Protein AF-A0A1H5YF85-F1 (afdb_monomer_lite)

Structure (mmCIF, N/CA/C/O backbone):
data_AF-A0A1H5YF85-F1
#
_entry.id   AF-A0A1H5YF85-F1
#
loop_
_atom_site.group_PDB
_atom_site.id
_atom_site.type_symbol
_atom_site.label_atom_id
_atom_site.label_alt_id
_atom_site.label_comp_id
_atom_site.label_asym_id
_atom_site.label_entity_id
_atom_site.label_seq_id
_atom_site.pdbx_PDB_ins_code
_atom_site.Cartn_x
_atom_site.Cartn_y
_atom_site.Cartn_z
_atom_site.occupancy
_atom_site.B_iso_or_equiv
_atom_site.auth_seq_id
_atom_site.auth_comp_id
_atom_site.auth_asym_id
_atom_site.auth_atom_id
_atom_site.pdbx_PDB_model_num
ATOM 1 N N . MET A 1 1 ? -19.389 -23.252 -37.677 1.00 41.25 1 MET A N 1
ATOM 2 C CA . MET A 1 1 ? -19.039 -23.410 -36.249 1.00 41.25 1 MET A CA 1
ATOM 3 C C . MET A 1 1 ? -17.969 -22.379 -35.941 1.00 41.25 1 MET A C 1
ATOM 5 O O . MET A 1 1 ? -16.900 -22.460 -36.526 1.00 41.25 1 MET A O 1
ATOM 9 N N . SER A 1 2 ? -18.303 -21.353 -35.155 1.00 48.00 2 SER A N 1
ATOM 10 C CA . SER A 1 2 ? -17.362 -20.288 -34.789 1.00 48.00 2 SER A CA 1
ATOM 11 C C . SER A 1 2 ? -16.309 -20.875 -33.853 1.00 48.00 2 SER A C 1
ATOM 13 O O . SER A 1 2 ? -16.658 -21.392 -32.792 1.00 48.00 2 SER A O 1
ATOM 15 N N . SER A 1 3 ? -15.041 -20.870 -34.264 1.00 48.75 3 SER A N 1
ATOM 16 C CA . SER A 1 3 ? -13.931 -21.210 -33.380 1.00 48.75 3 SER A CA 1
ATOM 17 C C . SER A 1 3 ? -13.896 -20.160 -32.274 1.00 48.75 3 SER A C 1
ATOM 19 O O . SER A 1 3 ? -13.548 -19.010 -32.538 1.00 48.75 3 SER A O 1
ATOM 21 N N . ALA A 1 4 ? -14.283 -20.532 -31.055 1.00 56.62 4 ALA A N 1
ATOM 22 C CA . ALA A 1 4 ? -14.039 -19.699 -29.889 1.00 56.62 4 ALA A CA 1
ATOM 23 C C . ALA A 1 4 ? -12.521 -19.501 -29.784 1.00 56.62 4 ALA A C 1
ATOM 25 O O . ALA A 1 4 ? -11.792 -20.416 -29.401 1.00 56.62 4 ALA A O 1
ATOM 26 N N . SER A 1 5 ? -12.033 -18.338 -30.219 1.00 62.97 5 SER A N 1
ATOM 27 C CA . SER A 1 5 ? -10.641 -17.950 -30.038 1.00 62.97 5 SER A CA 1
ATOM 28 C C . SER A 1 5 ? -10.371 -17.968 -28.540 1.00 62.97 5 SER A C 1
ATOM 30 O O . SER A 1 5 ? -11.061 -17.273 -27.790 1.00 62.97 5 SER A O 1
ATOM 32 N N . LEU A 1 6 ? -9.415 -18.788 -28.100 1.00 60.69 6 LEU A N 1
ATOM 33 C CA . LEU A 1 6 ? -8.991 -18.799 -26.704 1.00 60.69 6 LEU A CA 1
ATOM 34 C C . LEU A 1 6 ? -8.679 -17.357 -26.277 1.00 60.69 6 LEU A C 1
ATOM 36 O O . LEU A 1 6 ? -8.038 -16.638 -27.052 1.00 60.69 6 LEU A O 1
ATOM 40 N N . PRO A 1 7 ? -9.150 -16.915 -25.097 1.00 66.31 7 PRO A N 1
ATOM 41 C CA . PRO A 1 7 ? -8.904 -15.559 -24.644 1.00 66.31 7 PRO A CA 1
ATOM 42 C C . PRO A 1 7 ? -7.397 -15.308 -24.616 1.00 66.31 7 PRO A C 1
ATOM 44 O O . PRO A 1 7 ? -6.626 -16.112 -24.085 1.00 66.31 7 PRO A O 1
ATOM 47 N N . ASP A 1 8 ? -6.990 -14.202 -25.235 1.00 85.69 8 ASP A N 1
ATOM 48 C CA . ASP A 1 8 ? -5.599 -13.773 -25.281 1.00 85.69 8 ASP A CA 1
ATOM 49 C C . ASP A 1 8 ? -5.032 -13.735 -23.852 1.00 85.69 8 ASP A C 1
ATOM 51 O O . ASP A 1 8 ? -5.658 -13.207 -22.927 1.00 85.69 8 ASP A O 1
ATOM 55 N N . ARG A 1 9 ? -3.845 -14.322 -23.662 1.00 85.06 9 ARG A N 1
ATOM 56 C CA . ARG A 1 9 ? -3.189 -14.471 -22.352 1.00 85.06 9 ARG A CA 1
ATOM 57 C C . ARG A 1 9 ? -3.072 -13.136 -21.616 1.00 85.06 9 ARG A C 1
ATOM 59 O O . ARG A 1 9 ? -3.158 -13.119 -20.391 1.00 85.06 9 ARG A O 1
ATOM 66 N N . ARG A 1 10 ? -2.941 -12.028 -22.356 1.00 87.31 10 ARG A N 1
ATOM 67 C CA . ARG A 1 10 ? -2.937 -10.662 -21.809 1.00 87.31 10 ARG A CA 1
ATOM 68 C C . ARG A 1 10 ? -4.236 -10.320 -21.085 1.00 87.31 10 ARG A C 1
ATOM 70 O O . ARG A 1 10 ? -4.206 -9.831 -19.962 1.00 87.31 10 ARG A O 1
ATOM 77 N N . HIS A 1 11 ? -5.374 -10.641 -21.695 1.00 90.00 11 HIS A N 1
ATOM 78 C CA . HIS A 1 11 ? -6.694 -10.383 -21.126 1.00 90.00 11 HIS A CA 1
ATOM 79 C C . HIS A 1 11 ? -6.948 -11.258 -19.898 1.00 90.00 11 HIS A C 1
ATOM 81 O O . HIS A 1 11 ? -7.470 -10.776 -18.897 1.00 90.00 11 HIS A O 1
ATOM 87 N N . VAL A 1 12 ? -6.527 -12.526 -19.943 1.00 91.69 12 VAL A N 1
ATOM 88 C CA . VAL A 1 12 ? -6.620 -13.429 -18.785 1.00 91.69 12 VAL A CA 1
ATOM 89 C C . VAL A 1 12 ? -5.786 -12.896 -17.617 1.00 91.69 12 VAL A C 1
ATOM 91 O O . VAL A 1 12 ? -6.299 -12.789 -16.505 1.00 91.69 12 VAL A O 1
ATOM 94 N N . GLY A 1 13 ? -4.529 -12.510 -17.864 1.00 91.50 13 GLY A N 1
ATOM 95 C CA . GLY A 1 13 ? -3.652 -11.938 -16.838 1.00 91.50 13 GLY A CA 1
ATOM 96 C C . GLY A 1 13 ? -4.195 -10.632 -16.255 1.00 91.50 13 GLY A C 1
ATOM 97 O O . GLY A 1 13 ? -4.241 -10.481 -15.035 1.00 91.50 13 GLY A O 1
ATOM 98 N N . PHE A 1 14 ? -4.685 -9.731 -17.111 1.00 93.31 14 PHE A N 1
ATOM 99 C CA . PHE A 1 14 ? -5.329 -8.486 -16.697 1.00 93.31 14 PHE A CA 1
ATOM 100 C C . PHE A 1 14 ? -6.535 -8.735 -15.785 1.00 93.31 14 PHE A C 1
ATOM 102 O O . PHE A 1 14 ? -6.606 -8.173 -14.694 1.00 93.31 14 PHE A O 1
ATOM 109 N N . LEU A 1 15 ? -7.462 -9.606 -16.197 1.00 96.19 15 LEU A N 1
ATOM 110 C CA . LEU A 1 15 ? -8.683 -9.884 -15.438 1.00 96.19 15 LEU A CA 1
ATOM 111 C C . LEU A 1 15 ? -8.390 -10.562 -14.097 1.00 96.19 15 LEU A C 1
ATOM 113 O O . LEU A 1 15 ? -9.003 -10.206 -13.092 1.00 96.19 15 LEU A O 1
ATOM 117 N N . LEU A 1 16 ? -7.446 -11.507 -14.058 1.00 95.06 16 LEU A N 1
ATOM 118 C CA . LEU A 1 16 ? -7.036 -12.157 -12.812 1.00 95.06 16 LEU A CA 1
ATOM 119 C C . LEU A 1 16 ? -6.362 -11.172 -11.852 1.00 95.06 16 LEU A C 1
ATOM 121 O O . LEU A 1 16 ? -6.690 -11.159 -10.666 1.00 95.06 16 LEU A O 1
ATOM 125 N N . GLY A 1 17 ? -5.457 -10.330 -12.358 1.00 94.94 17 GLY A N 1
ATOM 126 C CA . GLY A 1 17 ? -4.807 -9.298 -11.554 1.00 94.94 17 GLY A CA 1
ATOM 127 C C . GLY A 1 17 ? -5.814 -8.284 -11.007 1.00 94.94 17 GLY A C 1
ATOM 128 O O . GLY A 1 17 ? -5.836 -8.028 -9.806 1.00 94.94 17 GLY A O 1
ATOM 129 N N . LEU A 1 18 ? -6.733 -7.803 -11.851 1.00 95.88 18 LEU A N 1
ATOM 130 C CA . LEU A 1 18 ? -7.807 -6.893 -11.450 1.00 95.88 18 LEU A CA 1
ATOM 131 C C . LEU A 1 18 ? -8.730 -7.519 -10.395 1.00 95.88 18 LEU A C 1
ATOM 133 O O . LEU A 1 18 ? -9.098 -6.854 -9.425 1.00 95.88 18 LEU A O 1
ATOM 137 N N . ALA A 1 19 ? -9.084 -8.797 -10.552 1.00 97.12 19 ALA A N 1
ATOM 138 C CA . ALA A 1 19 ? -9.884 -9.522 -9.572 1.00 97.12 19 ALA A CA 1
ATOM 139 C C . ALA A 1 19 ? -9.156 -9.621 -8.222 1.00 97.12 19 ALA A C 1
ATOM 141 O O . ALA A 1 19 ? -9.754 -9.331 -7.185 1.00 97.12 19 ALA A O 1
ATOM 142 N N . ALA A 1 20 ? -7.861 -9.951 -8.222 1.00 96.44 20 ALA A N 1
ATOM 143 C CA . ALA A 1 20 ? -7.045 -9.969 -7.009 1.00 96.44 20 ALA A CA 1
ATOM 144 C C . ALA A 1 20 ? -6.954 -8.578 -6.356 1.00 96.44 20 ALA A C 1
ATOM 146 O O . ALA A 1 20 ? -7.107 -8.465 -5.138 1.00 96.44 20 ALA A O 1
ATOM 147 N N . THR A 1 21 ? -6.797 -7.513 -7.151 1.00 95.56 21 THR A N 1
ATOM 148 C CA . THR A 1 21 ? -6.841 -6.125 -6.668 1.00 95.56 21 THR A CA 1
ATOM 149 C C . THR A 1 21 ? -8.162 -5.794 -5.996 1.00 95.56 21 THR A C 1
ATOM 151 O O . THR A 1 21 ? -8.177 -5.323 -4.859 1.00 95.56 21 THR A O 1
ATOM 154 N N . SER A 1 22 ? -9.275 -6.083 -6.664 1.00 97.19 22 SER A N 1
ATOM 155 C CA . SER A 1 22 ? -10.615 -5.807 -6.150 1.00 97.19 22 SER A CA 1
ATOM 156 C C . SER A 1 22 ? -10.904 -6.569 -4.848 1.00 97.19 22 SER A C 1
ATOM 158 O O . SER A 1 22 ? -11.364 -5.982 -3.862 1.00 97.19 22 SER A O 1
ATOM 160 N N . LEU A 1 23 ? -10.568 -7.863 -4.801 1.00 97.25 23 LEU A N 1
ATOM 161 C CA . LEU A 1 23 ? -10.738 -8.703 -3.613 1.00 97.25 23 LEU A CA 1
ATOM 162 C C . LEU A 1 23 ? -9.844 -8.251 -2.454 1.00 97.25 23 LEU A C 1
ATOM 164 O O . LEU A 1 23 ? -10.303 -8.199 -1.313 1.00 97.25 23 LEU A O 1
ATOM 168 N N . GLY A 1 24 ? -8.590 -7.892 -2.733 1.00 96.38 24 GLY A N 1
ATOM 169 C CA . GLY A 1 24 ? -7.662 -7.367 -1.734 1.00 96.38 24 GLY A CA 1
ATOM 170 C C . GLY A 1 24 ? -8.145 -6.046 -1.130 1.00 96.38 24 GLY A C 1
ATOM 171 O O . GLY A 1 24 ? -8.204 -5.918 0.090 1.00 96.38 24 GLY A O 1
ATOM 172 N N . LEU A 1 25 ? -8.573 -5.086 -1.956 1.00 94.06 25 LEU A N 1
ATOM 173 C CA . LEU A 1 25 ? -9.087 -3.800 -1.471 1.00 94.06 25 LEU A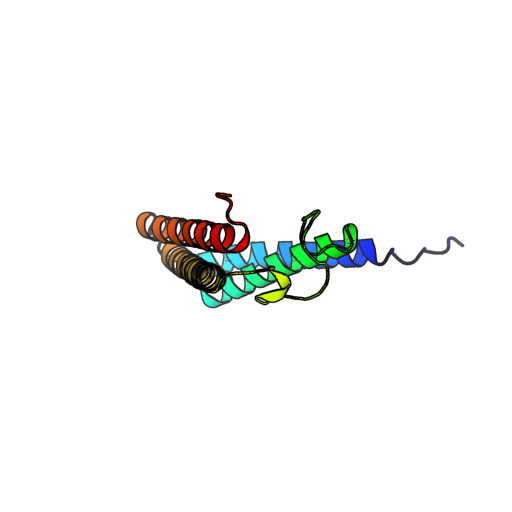 CA 1
ATOM 174 C C . LEU A 1 25 ? -10.349 -3.976 -0.617 1.00 94.06 25 LEU A C 1
ATOM 176 O O . LEU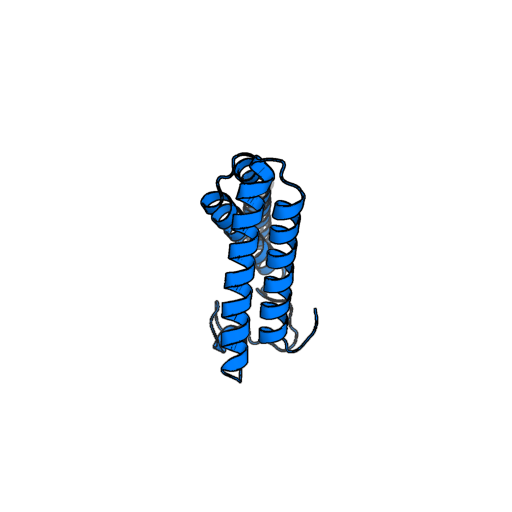 A 1 25 ? -10.402 -3.496 0.515 1.00 94.06 25 LEU A O 1
ATOM 180 N N . SER A 1 26 ? -11.346 -4.704 -1.128 1.00 96.19 26 SER A N 1
ATOM 181 C CA . SER A 1 26 ? -12.605 -4.940 -0.405 1.00 96.19 26 SER A CA 1
ATOM 182 C C . SER A 1 26 ? -12.390 -5.689 0.916 1.00 96.19 26 SER A C 1
ATOM 184 O O . SER A 1 26 ? -12.896 -5.256 1.953 1.00 96.19 26 SER A O 1
ATOM 186 N N . SER A 1 27 ? -11.572 -6.747 0.918 1.00 96.50 27 SER A N 1
ATOM 187 C CA . SER A 1 27 ? -11.217 -7.483 2.142 1.00 96.50 27 SER A CA 1
ATOM 188 C C . SER A 1 27 ? -10.464 -6.603 3.137 1.00 96.50 27 SER A C 1
ATOM 190 O O . SER A 1 27 ? -10.706 -6.682 4.340 1.00 96.50 27 SER A O 1
ATOM 192 N N . GLY A 1 28 ? -9.576 -5.736 2.642 1.00 95.25 28 GLY A N 1
ATOM 193 C CA . GLY A 1 28 ? -8.821 -4.792 3.457 1.00 95.25 28 GLY A CA 1
ATOM 194 C C . GLY A 1 28 ? -9.727 -3.843 4.237 1.00 95.25 28 GLY A C 1
ATOM 195 O O . GLY A 1 28 ? -9.546 -3.700 5.445 1.00 95.25 28 GLY A O 1
ATOM 196 N N . PHE A 1 29 ? -10.745 -3.263 3.592 1.00 93.50 29 PHE A N 1
ATOM 197 C CA . PHE A 1 29 ? -11.716 -2.397 4.271 1.00 93.50 29 PHE A CA 1
ATOM 198 C C . PHE A 1 29 ? -12.518 -3.142 5.340 1.00 93.50 29 PHE A C 1
ATOM 200 O O . PHE A 1 29 ? -12.656 -2.650 6.461 1.00 93.50 29 PHE A O 1
ATOM 207 N N . ILE A 1 30 ? -12.995 -4.349 5.024 1.00 96.31 30 ILE A N 1
ATOM 208 C CA . ILE A 1 30 ? -13.744 -5.182 5.973 1.00 96.31 30 ILE A CA 1
ATOM 209 C C . ILE A 1 30 ? -12.871 -5.492 7.193 1.00 96.31 30 ILE A C 1
ATOM 211 O O . ILE A 1 30 ? -13.258 -5.220 8.327 1.00 96.31 30 ILE A O 1
ATOM 215 N N . TRP A 1 31 ? -11.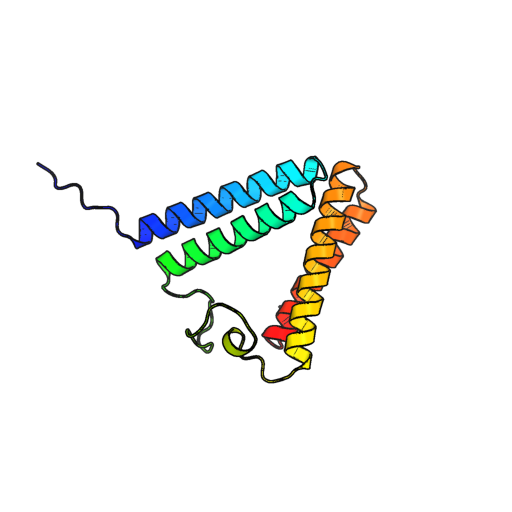655 -5.992 6.990 1.00 97.19 31 TRP A N 1
ATOM 216 C CA . TRP A 1 31 ? -10.773 -6.361 8.096 1.00 97.19 31 TRP A CA 1
ATOM 217 C C . TRP A 1 31 ? -10.241 -5.164 8.882 1.00 97.19 31 TRP A C 1
ATOM 219 O O . TRP A 1 31 ? -10.007 -5.297 10.083 1.00 97.19 31 TRP A O 1
ATOM 229 N N . ALA A 1 32 ? -10.097 -3.996 8.254 1.00 93.88 32 ALA A N 1
ATOM 230 C CA . ALA A 1 32 ? -9.796 -2.757 8.963 1.00 93.88 32 ALA A CA 1
ATOM 231 C C . ALA A 1 32 ? -10.951 -2.363 9.892 1.00 93.88 32 ALA A C 1
ATOM 233 O O . ALA A 1 32 ? -10.711 -2.024 11.048 1.00 93.88 32 ALA A O 1
ATOM 234 N N . SER A 1 33 ? -12.202 -2.502 9.435 1.00 92.81 33 SER A N 1
ATOM 235 C CA . SER A 1 33 ? -13.380 -2.259 10.277 1.00 92.81 33 SER A CA 1
ATOM 236 C C . SER A 1 33 ? -13.478 -3.220 11.469 1.00 92.8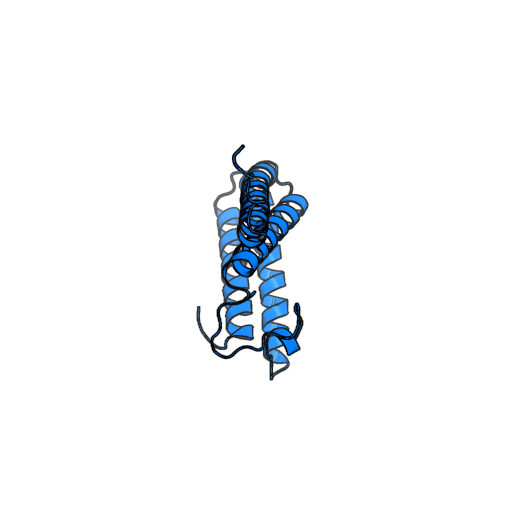1 33 SER A C 1
ATOM 238 O O . SER A 1 33 ? -14.043 -2.850 12.490 1.00 92.81 33 SER A O 1
ATOM 240 N N . GLU A 1 34 ? -12.869 -4.409 11.379 1.00 95.19 34 GLU A N 1
ATOM 241 C CA . GLU A 1 34 ? -12.763 -5.411 12.454 1.00 95.19 34 GLU A CA 1
ATOM 242 C C . GLU A 1 34 ? -11.479 -5.277 13.304 1.00 95.19 34 GLU A C 1
ATOM 244 O O . GLU A 1 34 ? -11.249 -6.081 14.208 1.00 95.19 34 GLU A O 1
ATOM 249 N N . GLY A 1 35 ? -10.588 -4.330 12.992 1.00 91.94 35 GLY A N 1
ATOM 250 C CA . GLY A 1 35 ? -9.308 -4.154 13.690 1.00 91.94 35 GLY A CA 1
ATOM 251 C C . GLY A 1 35 ? -8.278 -5.261 13.422 1.00 91.94 35 GLY A C 1
ATOM 252 O O . GLY A 1 35 ? -7.281 -5.379 14.139 1.00 91.94 35 GLY A O 1
ATOM 253 N N . ARG A 1 36 ? -8.476 -6.092 12.390 1.00 95.75 36 ARG A N 1
ATOM 254 C CA . ARG A 1 36 ? -7.616 -7.241 12.054 1.00 95.75 36 ARG A CA 1
ATOM 255 C C . ARG A 1 36 ? -6.394 -6.824 11.229 1.00 95.75 36 ARG A C 1
ATOM 257 O O . ARG A 1 36 ? -6.244 -7.223 10.075 1.00 95.75 36 ARG A O 1
ATOM 264 N N . ALA A 1 37 ? -5.491 -6.060 11.840 1.00 93.56 37 ALA A N 1
ATOM 265 C CA . ALA A 1 37 ? -4.351 -5.415 11.177 1.00 93.56 37 ALA A CA 1
ATOM 266 C C . ALA A 1 37 ? -3.489 -6.338 10.295 1.00 93.56 37 ALA A C 1
ATOM 268 O O . ALA A 1 37 ? -3.190 -5.989 9.158 1.00 93.56 37 ALA A O 1
ATOM 269 N N . VAL A 1 38 ? -3.132 -7.538 10.770 1.00 94.75 38 VAL A N 1
ATOM 270 C CA . VAL A 1 38 ? -2.327 -8.492 9.977 1.00 94.75 38 VAL A CA 1
ATOM 271 C C . VAL A 1 38 ? -3.030 -8.858 8.670 1.00 94.75 38 VAL A C 1
ATOM 273 O O . VAL A 1 38 ? -2.400 -8.928 7.618 1.00 94.75 38 VAL A O 1
ATOM 276 N N . ARG A 1 39 ? -4.354 -9.046 8.713 1.00 96.75 39 ARG A N 1
ATOM 277 C CA . ARG A 1 39 ? -5.126 -9.370 7.513 1.00 96.75 39 ARG A CA 1
ATOM 278 C C . ARG A 1 39 ? -5.217 -8.177 6.569 1.00 96.75 39 ARG A C 1
ATOM 280 O O . ARG A 1 39 ? -5.158 -8.378 5.365 1.00 96.75 39 ARG A O 1
ATOM 287 N N . VAL A 1 40 ? -5.295 -6.955 7.098 1.00 95.62 40 VAL A N 1
ATOM 288 C CA . VAL A 1 40 ? -5.250 -5.726 6.288 1.00 95.62 40 VAL A CA 1
ATOM 289 C C . VAL A 1 40 ? -3.942 -5.641 5.502 1.00 95.62 40 VAL A C 1
ATOM 291 O O . VAL A 1 40 ? -3.985 -5.379 4.305 1.00 95.62 40 VAL A O 1
ATOM 294 N N . VAL A 1 41 ? -2.802 -5.951 6.130 1.00 93.94 41 VAL A N 1
ATOM 295 C CA . VAL A 1 41 ? -1.501 -5.992 5.437 1.00 93.94 41 VAL A CA 1
ATOM 296 C C . VAL A 1 41 ? -1.511 -7.029 4.313 1.00 93.94 41 VAL A C 1
ATOM 298 O O . VAL A 1 41 ? -1.159 -6.703 3.184 1.00 93.94 41 VAL A O 1
ATOM 301 N N . VAL A 1 42 ? -1.991 -8.249 4.578 1.00 96.50 42 VAL A N 1
ATOM 302 C CA . VAL A 1 42 ? -2.111 -9.299 3.548 1.00 96.50 42 VAL A CA 1
ATOM 303 C C . VAL A 1 42 ? -3.032 -8.865 2.402 1.00 96.50 42 VAL A C 1
ATOM 305 O O . VAL A 1 42 ? -2.715 -9.092 1.233 1.00 96.50 42 VAL A O 1
ATOM 308 N N . ALA A 1 43 ? -4.156 -8.222 2.717 1.00 96.44 43 ALA A N 1
ATOM 309 C CA . ALA A 1 43 ? -5.110 -7.728 1.731 1.00 96.44 43 ALA A CA 1
ATOM 310 C C . ALA A 1 43 ? -4.497 -6.630 0.851 1.00 96.44 43 ALA A C 1
ATOM 312 O O . ALA A 1 43 ? -4.627 -6.676 -0.370 1.00 96.44 43 ALA A O 1
ATOM 313 N N . ALA A 1 44 ? -3.769 -5.691 1.460 1.00 93.94 44 ALA A N 1
ATOM 314 C CA . ALA A 1 44 ? -3.065 -4.628 0.756 1.00 93.94 44 ALA A CA 1
ATOM 315 C C . ALA A 1 44 ? -1.944 -5.178 -0.138 1.00 93.94 44 ALA A C 1
ATOM 317 O O . ALA A 1 44 ? -1.842 -4.781 -1.296 1.00 93.94 44 ALA A O 1
ATOM 318 N N . SER A 1 45 ? -1.152 -6.141 0.349 1.00 93.44 45 SER A N 1
ATOM 319 C CA . SER A 1 45 ? -0.147 -6.828 -0.471 1.00 93.44 45 SER A CA 1
ATOM 320 C C . SER A 1 45 ? -0.791 -7.565 -1.644 1.00 93.44 45 SER A C 1
ATOM 322 O O . SER A 1 45 ? -0.331 -7.432 -2.774 1.00 93.44 45 SER A O 1
ATOM 324 N N . THR A 1 46 ? -1.889 -8.287 -1.404 1.00 96.38 46 THR A N 1
ATOM 325 C CA . THR A 1 46 ? -2.653 -8.964 -2.466 1.00 96.38 46 THR A CA 1
ATOM 326 C C . THR A 1 46 ? -3.136 -7.961 -3.505 1.00 96.38 46 THR A C 1
ATOM 328 O O . THR A 1 46 ? -3.001 -8.201 -4.703 1.00 96.38 46 THR A O 1
ATOM 331 N N . ALA A 1 47 ? -3.644 -6.811 -3.055 1.00 94.75 47 ALA A N 1
ATOM 332 C CA . ALA A 1 47 ? -4.138 -5.791 -3.957 1.00 94.75 47 ALA A CA 1
ATOM 333 C C . ALA A 1 47 ? -3.030 -5.187 -4.828 1.00 94.75 47 ALA A C 1
ATOM 335 O O . ALA A 1 47 ? -3.211 -5.028 -6.038 1.00 94.75 47 ALA A O 1
ATOM 336 N N . TRP A 1 48 ? -1.880 -4.910 -4.210 1.00 92.19 48 TRP A N 1
ATOM 337 C CA . TRP A 1 48 ? -0.690 -4.382 -4.865 1.00 92.19 48 TRP A CA 1
ATOM 338 C C . TRP A 1 48 ? -0.133 -5.348 -5.914 1.00 92.19 48 TRP A C 1
ATOM 340 O O . TRP A 1 48 ? 0.049 -4.972 -7.069 1.00 92.19 48 TRP A O 1
ATOM 350 N N . PHE A 1 49 ? 0.080 -6.616 -5.554 1.00 92.31 49 PHE A N 1
ATOM 351 C CA . PHE A 1 49 ? 0.581 -7.614 -6.502 1.00 92.31 49 PHE A CA 1
ATOM 352 C C . PHE A 1 49 ? -0.437 -7.952 -7.593 1.00 92.31 49 PHE A C 1
ATOM 354 O O . PHE A 1 49 ? -0.038 -8.179 -8.733 1.00 92.31 49 PHE A O 1
ATOM 361 N N . GLY A 1 50 ? -1.738 -7.923 -7.284 1.00 93.44 50 GLY A N 1
ATOM 362 C CA . GLY A 1 50 ? -2.795 -8.013 -8.291 1.00 93.44 50 GLY A CA 1
ATOM 363 C C . GLY A 1 50 ? -2.690 -6.894 -9.329 1.00 93.44 50 GLY A C 1
ATOM 364 O O . GLY A 1 50 ? -2.744 -7.164 -10.529 1.00 93.44 50 GLY A O 1
ATOM 365 N N . TYR A 1 51 ? -2.431 -5.662 -8.878 1.00 92.56 51 TYR A N 1
ATOM 366 C CA . TYR A 1 51 ? -2.266 -4.508 -9.759 1.00 92.56 51 TYR A CA 1
ATOM 367 C C . TYR A 1 51 ? -1.021 -4.667 -10.634 1.00 92.56 51 TYR A C 1
ATOM 369 O O . TYR A 1 51 ? -1.118 -4.540 -11.851 1.00 92.56 51 TYR A O 1
ATOM 377 N N . LEU A 1 52 ? 0.125 -5.021 -10.041 1.00 89.50 52 LEU A N 1
ATOM 378 C CA . LEU A 1 52 ? 1.367 -5.244 -10.787 1.00 89.50 52 LEU A CA 1
ATOM 379 C C . LEU A 1 52 ? 1.219 -6.357 -11.831 1.00 89.50 52 LEU A C 1
ATOM 381 O O . LEU A 1 52 ? 1.709 -6.220 -12.950 1.00 89.50 52 LEU A O 1
ATOM 385 N N . ALA A 1 53 ? 0.517 -7.442 -11.494 1.00 89.50 53 ALA A N 1
ATOM 386 C CA . ALA A 1 53 ? 0.239 -8.528 -12.427 1.00 89.50 53 ALA A CA 1
ATOM 387 C C . ALA A 1 53 ? -0.671 -8.073 -13.578 1.00 89.50 53 ALA A C 1
ATOM 389 O O . ALA A 1 53 ? -0.388 -8.378 -14.737 1.00 89.50 53 ALA A O 1
ATOM 390 N N . ALA A 1 54 ? -1.733 -7.316 -13.276 1.00 91.06 54 ALA A N 1
ATOM 391 C CA . ALA A 1 54 ? -2.624 -6.767 -14.294 1.00 91.06 54 ALA A CA 1
ATOM 392 C C . ALA A 1 54 ? -1.889 -5.791 -15.221 1.00 91.06 54 ALA A C 1
ATOM 394 O O . ALA A 1 54 ? -2.041 -5.866 -16.439 1.00 91.06 54 ALA A O 1
ATOM 395 N N . HIS A 1 55 ? -1.059 -4.919 -14.647 1.00 88.94 55 HIS A N 1
ATOM 396 C CA . HIS A 1 55 ? -0.230 -3.972 -15.379 1.00 88.94 55 HIS A CA 1
ATOM 397 C C . HIS A 1 55 ? 0.742 -4.699 -16.312 1.00 88.94 55 HIS A C 1
ATOM 399 O O . HIS A 1 55 ? 0.715 -4.483 -17.523 1.00 88.94 55 HIS A O 1
ATOM 405 N N . TYR A 1 56 ? 1.527 -5.637 -15.774 1.00 86.31 56 TYR A N 1
ATOM 406 C CA . TYR A 1 56 ? 2.492 -6.420 -16.543 1.00 86.31 56 TYR A CA 1
ATOM 407 C C . TYR A 1 56 ? 1.837 -7.214 -17.678 1.00 86.31 56 TYR A C 1
ATOM 409 O O . TYR A 1 56 ? 2.386 -7.283 -18.775 1.00 86.31 56 TYR A O 1
ATOM 417 N N . ALA A 1 57 ? 0.646 -7.779 -17.457 1.00 88.50 57 ALA A N 1
ATOM 418 C CA . ALA A 1 57 ? -0.076 -8.519 -18.490 1.00 88.50 57 ALA A CA 1
ATOM 419 C C . ALA A 1 57 ? -0.427 -7.654 -19.714 1.00 88.50 57 ALA A C 1
ATOM 421 O O . ALA A 1 57 ? -0.499 -8.172 -20.830 1.00 88.50 57 ALA A O 1
ATOM 422 N N . VAL A 1 58 ? -0.632 -6.349 -19.515 1.00 87.06 58 VAL A N 1
ATOM 423 C CA . VAL A 1 58 ? -0.988 -5.401 -20.578 1.00 87.06 58 VAL A CA 1
ATOM 424 C C . VAL A 1 58 ? 0.252 -4.754 -21.192 1.00 87.06 58 VAL A C 1
ATOM 426 O O . VAL A 1 58 ? 0.364 -4.691 -22.416 1.00 87.06 58 VAL A O 1
ATOM 429 N N . THR A 1 59 ? 1.188 -4.286 -20.366 1.00 84.56 59 THR A N 1
ATOM 430 C CA . THR A 1 59 ? 2.323 -3.455 -20.803 1.00 84.56 59 THR A CA 1
ATOM 431 C C . THR A 1 59 ? 3.603 -4.251 -21.047 1.00 84.56 59 THR A C 1
ATOM 433 O O . THR A 1 59 ? 4.519 -3.758 -21.703 1.00 84.56 59 THR A O 1
ATOM 436 N N . GLY A 1 60 ? 3.695 -5.475 -20.518 1.00 81.81 60 GLY A N 1
ATOM 437 C CA . GLY A 1 60 ? 4.939 -6.243 -20.454 1.00 81.81 60 GLY A CA 1
ATOM 438 C C . GLY A 1 60 ? 5.974 -5.661 -19.483 1.00 81.81 60 GLY A C 1
ATOM 439 O O . GLY A 1 60 ? 7.125 -6.091 -19.508 1.00 81.81 60 GLY A O 1
ATOM 440 N N . ARG A 1 61 ? 5.596 -4.678 -18.648 1.00 75.38 61 ARG A N 1
ATOM 441 C CA . ARG A 1 61 ? 6.479 -3.964 -17.711 1.00 75.38 61 ARG A CA 1
ATOM 442 C C . ARG A 1 61 ? 5.907 -3.994 -16.294 1.00 75.38 61 ARG A C 1
ATOM 444 O O . ARG A 1 61 ? 4.706 -3.822 -16.097 1.00 75.38 61 ARG A O 1
ATOM 451 N N . LEU A 1 62 ? 6.759 -4.238 -15.295 1.00 70.69 62 LEU A N 1
ATOM 452 C CA . LEU A 1 62 ? 6.352 -4.230 -13.879 1.00 70.69 62 LEU A CA 1
ATOM 453 C C . LEU A 1 62 ? 6.330 -2.815 -13.291 1.00 70.69 62 LEU A C 1
ATOM 455 O O . LEU A 1 62 ? 5.531 -2.539 -12.403 1.00 70.69 62 LEU A O 1
ATOM 459 N N . LEU A 1 63 ? 7.199 -1.936 -13.788 1.00 65.00 63 LEU A N 1
ATOM 460 C CA . LEU A 1 63 ? 7.326 -0.546 -13.369 1.00 65.00 63 LEU A CA 1
ATOM 461 C C . LEU A 1 63 ? 7.326 0.346 -14.612 1.00 65.00 63 LEU A C 1
ATOM 463 O O . LEU A 1 63 ? 7.954 0.008 -15.618 1.00 65.00 63 LEU A O 1
ATOM 467 N N . ASP A 1 64 ? 6.653 1.490 -14.526 1.00 59.38 64 ASP A N 1
ATOM 468 C CA . ASP A 1 64 ? 6.733 2.533 -15.544 1.00 59.38 64 ASP A CA 1
ATOM 469 C C . ASP A 1 64 ? 8.021 3.328 -15.326 1.00 59.38 64 ASP A C 1
ATOM 471 O O . ASP A 1 64 ? 8.126 4.198 -14.464 1.00 59.38 64 ASP A O 1
ATOM 475 N N . SER A 1 65 ? 9.067 2.982 -16.063 1.00 54.47 65 SER A N 1
ATOM 476 C CA . SER A 1 65 ? 10.271 3.801 -16.164 1.00 54.47 65 SER A CA 1
ATOM 477 C C . SER A 1 65 ? 10.872 3.607 -17.546 1.00 54.47 65 SER A C 1
ATOM 479 O O . SER A 1 65 ? 11.034 2.478 -18.003 1.00 54.47 65 SER A O 1
ATOM 481 N N . GLU A 1 66 ? 11.200 4.708 -18.219 1.00 51.44 66 GLU A N 1
ATOM 482 C CA . GLU A 1 66 ? 11.907 4.665 -19.504 1.00 51.44 66 GLU A CA 1
ATOM 483 C C . GLU A 1 66 ? 13.382 4.253 -19.342 1.00 51.44 66 GLU A C 1
ATOM 485 O O . GLU A 1 66 ? 14.004 3.828 -20.311 1.00 51.44 66 GLU A O 1
ATOM 490 N N . SER A 1 67 ? 13.925 4.336 -18.120 1.00 48.50 67 SER A N 1
ATOM 491 C CA . SER A 1 67 ? 15.351 4.156 -17.816 1.00 48.50 67 SER A CA 1
ATOM 492 C C . SER A 1 67 ? 15.698 3.017 -16.846 1.00 48.50 67 SER A C 1
ATOM 494 O O . SER A 1 67 ? 16.880 2.711 -16.705 1.00 48.50 67 SER A O 1
ATOM 496 N N . ARG A 1 68 ? 14.730 2.381 -16.166 1.00 54.41 68 ARG A N 1
ATOM 497 C CA . ARG A 1 68 ? 15.027 1.307 -15.193 1.00 54.41 68 ARG A CA 1
ATOM 498 C C . ARG A 1 68 ? 15.053 -0.065 -15.860 1.00 54.41 68 ARG A C 1
ATOM 500 O O . ARG A 1 68 ? 14.212 -0.361 -16.708 1.00 54.41 68 ARG A O 1
ATOM 507 N N . SER A 1 69 ? 16.024 -0.890 -15.464 1.00 47.88 69 SER A N 1
ATOM 508 C CA . SER A 1 69 ? 16.230 -2.224 -16.029 1.00 47.88 69 SER A CA 1
ATOM 509 C C . SER A 1 69 ? 15.002 -3.120 -15.818 1.00 47.88 69 SER A C 1
ATOM 511 O O . SER A 1 69 ? 14.298 -3.047 -14.812 1.00 47.88 69 SER A O 1
ATOM 513 N N . THR A 1 70 ? 14.736 -3.983 -16.796 1.00 52.78 70 THR A N 1
ATOM 514 C CA . THR A 1 70 ? 13.686 -5.012 -16.734 1.00 52.78 70 THR A CA 1
ATOM 515 C C . THR A 1 70 ? 14.135 -6.278 -16.000 1.00 52.78 70 THR A C 1
ATOM 517 O O . THR A 1 70 ? 13.367 -7.237 -15.913 1.00 52.78 70 THR A O 1
ATOM 520 N N . ASP A 1 71 ? 15.367 -6.297 -15.486 1.00 42.31 71 ASP A N 1
ATOM 521 C CA . ASP A 1 71 ? 16.011 -7.484 -14.937 1.00 42.31 71 ASP A CA 1
ATOM 522 C C . ASP A 1 71 ? 15.926 -7.478 -13.406 1.00 42.31 71 ASP A C 1
ATOM 524 O O . ASP A 1 71 ? 16.670 -6.783 -12.719 1.00 42.31 71 ASP A O 1
ATOM 528 N N . GLY A 1 72 ? 15.009 -8.288 -12.866 1.00 47.84 72 GLY A N 1
ATOM 529 C CA . GLY A 1 72 ? 14.936 -8.609 -11.437 1.00 47.84 72 GLY A CA 1
ATOM 530 C C . GLY A 1 72 ? 13.608 -8.257 -10.763 1.00 47.84 72 GLY A C 1
ATOM 531 O O . GLY A 1 72 ? 13.002 -7.216 -11.007 1.00 47.84 72 GLY A O 1
ATOM 532 N N . PHE A 1 73 ? 13.147 -9.143 -9.874 1.00 48.84 73 PHE A N 1
ATOM 533 C CA . PHE A 1 73 ? 11.950 -8.940 -9.055 1.00 48.84 73 PHE A CA 1
ATOM 534 C C . PHE A 1 73 ? 12.372 -8.548 -7.632 1.00 48.84 73 PHE A C 1
ATOM 536 O O . PHE A 1 73 ? 12.536 -9.397 -6.758 1.00 48.84 73 PHE A O 1
ATOM 543 N N . GLY A 1 74 ? 12.559 -7.246 -7.406 1.00 54.09 74 GLY A N 1
ATOM 544 C CA . GLY A 1 74 ? 12.881 -6.686 -6.091 1.00 54.09 74 GLY A CA 1
ATOM 545 C C . GLY A 1 74 ? 14.357 -6.779 -5.679 1.00 54.09 74 GLY A C 1
ATOM 546 O O . GLY A 1 74 ? 15.161 -7.485 -6.278 1.00 54.09 74 GLY A O 1
ATOM 547 N N . GLY A 1 75 ? 14.712 -6.017 -4.640 1.00 57.47 75 GLY A N 1
ATOM 548 C CA . GLY A 1 75 ? 16.083 -5.895 -4.136 1.00 57.47 75 GLY A CA 1
ATOM 549 C C . GLY A 1 75 ? 16.779 -4.596 -4.553 1.00 57.47 75 GLY A C 1
ATOM 550 O O . GLY A 1 75 ? 16.216 -3.765 -5.264 1.00 57.47 75 GLY A O 1
ATOM 551 N N . ARG A 1 76 ? 18.011 -4.406 -4.063 1.00 58.91 76 ARG A N 1
ATOM 552 C CA . ARG A 1 76 ? 18.822 -3.199 -4.302 1.00 58.91 76 ARG A CA 1
ATOM 553 C C . ARG A 1 76 ? 19.121 -2.985 -5.791 1.00 58.91 76 ARG A C 1
ATOM 555 O O . ARG A 1 76 ? 19.128 -1.848 -6.243 1.00 58.91 76 ARG A O 1
ATOM 562 N N . GLU A 1 77 ? 19.322 -4.080 -6.518 1.00 60.59 77 GLU A N 1
ATOM 563 C CA . GLU A 1 77 ? 19.638 -4.110 -7.952 1.00 60.59 77 GLU A CA 1
ATOM 564 C C . GLU A 1 77 ? 18.407 -3.794 -8.813 1.00 60.59 77 GLU A C 1
ATOM 566 O O . GLU A 1 77 ? 18.494 -2.976 -9.719 1.00 60.59 77 GLU A O 1
ATOM 571 N N . ALA A 1 78 ? 17.232 -4.337 -8.469 1.00 61.12 78 ALA A N 1
ATOM 572 C CA . ALA A 1 78 ? 15.981 -4.053 -9.185 1.00 61.12 78 ALA A CA 1
ATOM 573 C C . ALA A 1 78 ? 15.496 -2.600 -9.015 1.00 61.12 78 ALA A C 1
ATOM 575 O O . ALA A 1 78 ? 14.716 -2.095 -9.818 1.00 61.12 78 ALA A O 1
ATOM 576 N N . LEU A 1 79 ? 15.926 -1.938 -7.939 1.00 63.66 79 LEU A N 1
ATOM 577 C CA . LEU A 1 79 ? 15.632 -0.532 -7.663 1.00 63.66 79 LEU A CA 1
ATOM 578 C C . LEU A 1 79 ? 16.767 0.413 -8.093 1.00 63.66 79 LEU A C 1
ATOM 580 O O . LEU A 1 79 ? 16.626 1.619 -7.904 1.00 63.66 79 LEU A O 1
ATOM 584 N N . ASP A 1 80 ? 17.860 -0.124 -8.646 1.00 69.75 80 ASP A N 1
ATOM 585 C CA . ASP A 1 80 ? 19.065 0.613 -9.047 1.00 69.75 80 ASP A CA 1
ATOM 586 C C . ASP A 1 80 ? 19.599 1.556 -7.945 1.00 69.75 80 ASP A C 1
ATOM 588 O O . ASP A 1 80 ? 19.885 2.737 -8.145 1.00 69.75 80 ASP A O 1
ATOM 592 N N . LEU A 1 81 ? 19.662 1.053 -6.705 1.00 76.94 81 LEU A N 1
ATOM 593 C CA . LEU A 1 81 ? 20.062 1.863 -5.550 1.00 76.94 81 LEU A CA 1
ATOM 594 C C . LEU A 1 81 ? 21.589 1.903 -5.419 1.00 76.94 81 LEU A C 1
ATOM 596 O O . LEU A 1 81 ? 22.213 1.030 -4.800 1.00 76.94 81 LEU A O 1
ATOM 600 N N . GLU A 1 82 ? 22.185 2.968 -5.940 1.00 79.31 82 GLU A N 1
ATOM 601 C CA . GLU A 1 82 ? 23.625 3.232 -5.886 1.00 79.31 82 GLU A CA 1
ATOM 602 C C . GLU A 1 82 ? 24.157 3.296 -4.441 1.00 79.31 82 GLU A C 1
ATOM 604 O O . GLU A 1 82 ? 25.191 2.710 -4.113 1.00 79.31 82 GLU A O 1
ATOM 609 N N . ALA A 1 83 ? 23.433 3.955 -3.529 1.00 85.19 83 ALA A N 1
ATOM 610 C CA . ALA A 1 83 ? 23.925 4.284 -2.192 1.00 85.19 83 ALA A CA 1
ATOM 611 C C . ALA A 1 83 ? 23.207 3.528 -1.059 1.00 85.19 83 ALA A C 1
ATOM 613 O O . ALA A 1 83 ? 21.998 3.316 -1.073 1.00 85.19 83 ALA A O 1
ATOM 614 N N . THR A 1 84 ? 23.941 3.170 0.001 1.00 88.31 84 THR A N 1
ATOM 615 C CA . THR A 1 84 ? 23.388 2.410 1.144 1.00 88.31 84 THR A CA 1
ATOM 616 C C . THR A 1 84 ? 22.301 3.177 1.900 1.00 88.31 84 THR A C 1
ATOM 618 O O . THR A 1 84 ? 21.359 2.564 2.401 1.00 88.31 84 THR A O 1
ATOM 621 N N . TRP A 1 85 ? 22.380 4.511 1.941 1.00 89.81 85 TRP A N 1
ATOM 622 C CA . TRP A 1 85 ? 21.336 5.335 2.554 1.00 89.81 85 TRP A CA 1
ATOM 623 C C . TRP A 1 85 ? 19.998 5.220 1.811 1.00 89.81 85 TRP A C 1
ATOM 625 O O . TRP A 1 85 ? 18.959 5.280 2.457 1.00 89.81 85 TRP A O 1
ATOM 635 N N . GLN A 1 86 ? 20.010 5.003 0.488 1.00 89.12 86 GLN A N 1
ATOM 636 C CA . GLN A 1 86 ? 18.791 4.833 -0.310 1.00 89.12 86 GLN A CA 1
ATOM 637 C C . GLN A 1 86 ? 18.070 3.552 0.087 1.00 89.12 86 GLN A C 1
ATOM 639 O O . GLN A 1 86 ? 16.875 3.565 0.359 1.00 89.12 86 GLN A O 1
ATOM 644 N N . TYR A 1 87 ? 18.819 2.454 0.210 1.00 87.19 87 TYR A N 1
ATOM 645 C CA . TYR A 1 87 ? 18.274 1.194 0.703 1.00 87.19 87 TYR A CA 1
ATOM 646 C C . TYR A 1 87 ? 17.730 1.332 2.130 1.00 87.19 87 TYR A C 1
ATOM 648 O O . TYR A 1 87 ? 16.618 0.890 2.413 1.00 87.19 87 TYR A O 1
ATOM 656 N N . ALA A 1 88 ? 18.473 1.998 3.020 1.00 91.75 88 ALA A N 1
ATOM 657 C CA . ALA A 1 88 ? 18.010 2.265 4.379 1.00 91.75 88 ALA A CA 1
ATOM 658 C C . ALA A 1 88 ? 16.724 3.112 4.398 1.00 91.75 88 ALA A C 1
ATOM 660 O O . ALA A 1 88 ? 15.812 2.803 5.161 1.00 91.75 88 ALA A O 1
ATOM 661 N N . ALA A 1 89 ? 16.621 4.131 3.538 1.00 93.25 89 ALA A N 1
ATOM 662 C CA . ALA A 1 89 ? 15.429 4.961 3.393 1.00 93.25 89 ALA A CA 1
ATOM 663 C C . ALA A 1 89 ? 14.231 4.154 2.871 1.00 93.25 89 ALA A C 1
ATOM 665 O O . ALA A 1 89 ? 13.150 4.247 3.445 1.00 93.25 89 ALA A O 1
ATOM 666 N N . VAL A 1 90 ? 14.423 3.299 1.860 1.00 91.88 90 VAL A N 1
ATOM 667 C CA . VAL A 1 90 ? 13.378 2.391 1.356 1.00 91.88 90 VAL A CA 1
ATOM 668 C C . VAL A 1 90 ? 12.876 1.470 2.465 1.00 91.88 90 VAL A C 1
ATOM 670 O O . VAL A 1 90 ? 11.676 1.425 2.728 1.00 91.88 90 VAL A O 1
ATOM 673 N N . VAL A 1 91 ? 13.780 0.774 3.158 1.00 93.31 91 VAL A N 1
ATOM 674 C CA . VAL A 1 91 ? 13.411 -0.155 4.237 1.00 93.31 91 VAL A CA 1
ATOM 675 C C . VAL A 1 91 ? 12.698 0.576 5.373 1.00 93.31 91 VAL A C 1
ATOM 677 O O . VAL A 1 91 ? 11.640 0.134 5.819 1.00 93.31 91 VAL A O 1
ATOM 680 N N . LEU A 1 92 ? 13.237 1.712 5.823 1.00 96.31 92 LEU A N 1
ATOM 681 C CA . LEU A 1 92 ? 12.628 2.513 6.881 1.00 96.31 92 LEU A CA 1
ATOM 682 C C . LEU A 1 92 ? 11.240 3.014 6.473 1.00 96.31 92 LEU A C 1
ATOM 684 O O . LEU A 1 92 ? 10.292 2.870 7.242 1.00 96.31 92 LEU A O 1
ATOM 688 N N . GLY A 1 93 ? 11.108 3.562 5.265 1.00 96.06 93 GLY A N 1
ATOM 689 C CA . GLY A 1 93 ? 9.843 4.059 4.740 1.00 96.06 93 GLY A CA 1
ATOM 690 C C . GLY A 1 93 ? 8.786 2.959 4.651 1.00 96.06 93 GLY A C 1
ATOM 691 O O . GLY A 1 93 ? 7.668 3.152 5.122 1.00 96.06 93 GLY A O 1
ATOM 692 N N . VAL A 1 94 ? 9.151 1.765 4.169 1.00 94.44 94 VAL A N 1
ATOM 693 C CA . VAL A 1 94 ? 8.256 0.595 4.143 1.00 94.44 94 VAL A CA 1
ATOM 694 C C . VAL A 1 94 ? 7.838 0.173 5.556 1.00 94.44 94 VAL A C 1
ATOM 696 O O . VAL A 1 94 ? 6.654 -0.064 5.796 1.00 94.44 94 VAL A O 1
ATOM 699 N N . CYS A 1 95 ? 8.765 0.125 6.517 1.00 97.12 95 CYS A N 1
ATOM 700 C CA . CYS A 1 95 ? 8.440 -0.190 7.911 1.00 97.12 95 CYS A CA 1
ATOM 701 C C . CYS A 1 95 ? 7.460 0.825 8.521 1.00 97.12 95 CYS A C 1
ATOM 703 O O . CYS A 1 95 ? 6.489 0.431 9.170 1.00 97.12 95 CYS A O 1
ATOM 705 N N . VAL A 1 96 ? 7.682 2.122 8.289 1.00 97.81 96 VAL A N 1
ATOM 706 C CA . VAL A 1 96 ? 6.800 3.203 8.760 1.00 97.81 96 VAL A CA 1
ATOM 707 C C . VAL A 1 96 ? 5.429 3.122 8.086 1.00 97.81 96 VAL A C 1
ATOM 709 O O . VAL A 1 96 ? 4.407 3.258 8.759 1.00 97.81 96 VAL A O 1
ATOM 712 N N . LEU A 1 97 ? 5.395 2.814 6.789 1.00 96.44 97 LEU A N 1
ATOM 713 C CA . LEU A 1 97 ? 4.165 2.623 6.028 1.00 96.44 97 LEU A CA 1
ATOM 714 C C . LEU A 1 97 ? 3.320 1.484 6.612 1.00 96.44 97 LEU A C 1
ATOM 716 O O . LEU A 1 97 ? 2.133 1.668 6.894 1.00 96.44 97 LEU A O 1
ATOM 720 N N . ILE A 1 98 ? 3.934 0.319 6.848 1.00 96.12 98 ILE A N 1
ATOM 721 C CA . ILE A 1 98 ? 3.262 -0.847 7.441 1.00 96.12 98 ILE A CA 1
ATOM 722 C C . ILE A 1 98 ? 2.782 -0.523 8.860 1.00 96.12 98 ILE A C 1
ATOM 724 O O . ILE A 1 98 ? 1.645 -0.845 9.210 1.00 96.12 98 ILE A O 1
ATOM 728 N N . ALA A 1 99 ? 3.601 0.156 9.669 1.00 97.00 99 ALA A N 1
ATOM 729 C CA . ALA A 1 99 ? 3.200 0.595 11.003 1.00 97.00 99 ALA A CA 1
ATOM 730 C C . ALA A 1 99 ? 1.975 1.524 10.953 1.00 97.00 99 ALA A C 1
ATOM 732 O O . ALA A 1 99 ? 1.033 1.337 11.724 1.00 97.00 99 ALA A O 1
ATOM 733 N N . GLY A 1 100 ? 1.941 2.470 10.008 1.00 96.25 100 GLY A N 1
ATOM 734 C CA . GLY A 1 100 ? 0.794 3.342 9.767 1.00 96.25 100 GLY A CA 1
ATOM 735 C C . GLY A 1 100 ? -0.477 2.573 9.410 1.00 96.25 100 GLY A C 1
ATOM 736 O O . GLY A 1 100 ? -1.532 2.834 9.988 1.00 96.25 100 GLY A O 1
ATOM 737 N N . MET A 1 101 ? -0.372 1.560 8.543 1.00 94.94 101 MET A N 1
ATOM 738 C CA . MET A 1 101 ? -1.491 0.674 8.196 1.00 94.94 101 MET A CA 1
ATOM 739 C C . MET A 1 101 ? -2.024 -0.090 9.417 1.00 94.94 101 MET A C 1
ATOM 741 O O . MET A 1 101 ? -3.237 -0.162 9.620 1.00 94.94 101 MET A O 1
ATOM 745 N N . VAL A 1 102 ? -1.130 -0.628 10.254 1.00 96.12 102 VAL A N 1
ATOM 746 C CA . VAL A 1 102 ? -1.498 -1.348 11.483 1.00 96.12 102 VAL A CA 1
ATOM 747 C C . VAL A 1 102 ? -2.203 -0.420 12.470 1.00 96.12 102 VAL A C 1
ATOM 749 O O . VAL A 1 102 ? -3.283 -0.755 12.955 1.00 96.12 102 VAL A O 1
ATOM 752 N N . ILE A 1 103 ? -1.623 0.752 12.742 1.00 95.44 103 ILE A N 1
ATOM 753 C CA . ILE A 1 103 ? -2.202 1.765 13.634 1.00 95.44 103 ILE A CA 1
ATOM 754 C C . ILE A 1 103 ? -3.572 2.200 13.104 1.00 95.44 103 ILE A C 1
ATOM 756 O O . ILE A 1 103 ? -4.551 2.165 13.849 1.00 95.44 103 ILE A O 1
ATOM 760 N N . GLY A 1 104 ? -3.662 2.539 11.816 1.00 93.94 104 GLY A N 1
ATOM 761 C CA . GLY A 1 104 ? -4.903 2.945 11.164 1.00 93.94 104 GLY A CA 1
ATOM 762 C C . GLY A 1 104 ? -5.999 1.892 11.310 1.00 93.94 104 GLY A C 1
ATOM 763 O O . GLY A 1 104 ? -7.062 2.199 11.835 1.00 93.94 104 GLY A O 1
ATOM 764 N N . ALA A 1 105 ? -5.728 0.635 10.945 1.00 94.38 105 ALA A N 1
ATOM 765 C CA . ALA A 1 105 ? -6.700 -0.455 11.062 1.00 94.38 105 ALA A CA 1
ATOM 766 C C . ALA A 1 105 ? -7.188 -0.656 12.507 1.00 94.38 105 ALA A C 1
ATOM 768 O O . ALA A 1 105 ? -8.381 -0.806 12.763 1.00 94.38 105 ALA A O 1
ATOM 769 N N . VAL A 1 106 ? -6.265 -0.626 13.467 1.00 95.06 106 VAL A N 1
ATOM 770 C CA . VAL A 1 106 ? -6.564 -0.828 14.888 1.00 95.06 106 VAL A CA 1
ATOM 771 C C . VAL A 1 106 ? -7.427 0.301 15.467 1.00 95.06 106 VAL A C 1
ATOM 773 O O . VAL A 1 106 ? -8.283 0.034 16.311 1.00 95.06 106 VAL A O 1
ATOM 776 N N . TYR A 1 107 ? -7.221 1.552 15.045 1.00 95.88 107 TYR A N 1
ATOM 777 C CA . TYR A 1 107 ? -7.963 2.704 15.571 1.00 95.88 107 TYR A CA 1
ATOM 778 C C . TYR A 1 107 ? -9.224 3.062 14.778 1.00 95.88 107 TYR A C 1
ATOM 780 O O . TYR A 1 107 ? -10.167 3.571 15.388 1.00 95.88 107 TYR A O 1
ATOM 788 N N . ILE A 1 108 ? -9.310 2.692 13.494 1.00 93.19 108 ILE A N 1
ATOM 789 C CA . ILE A 1 108 ? -10.552 2.752 12.704 1.00 93.19 108 ILE A CA 1
ATOM 790 C C . ILE A 1 108 ? -11.649 1.941 13.390 1.00 93.19 108 ILE A C 1
ATOM 792 O O . ILE A 1 108 ? -12.744 2.451 13.611 1.00 93.19 108 ILE A O 1
ATOM 796 N N . ASN A 1 109 ? -11.341 0.709 13.807 1.00 93.88 109 ASN A N 1
ATOM 797 C CA . ASN A 1 109 ? -12.292 -0.156 14.510 1.00 93.88 109 ASN A CA 1
ATOM 798 C C . ASN A 1 109 ? -12.782 0.429 15.851 1.00 93.88 109 ASN A C 1
ATOM 800 O O . ASN A 1 109 ? -13.838 0.044 16.344 1.00 93.88 109 ASN A O 1
ATOM 804 N N . ARG A 1 110 ? -12.044 1.378 16.434 1.00 94.81 110 ARG A N 1
ATOM 805 C CA . ARG A 1 110 ? -12.406 2.041 17.695 1.00 94.81 110 ARG A CA 1
ATOM 806 C C . ARG A 1 110 ? -13.104 3.386 17.507 1.00 94.81 110 ARG A C 1
ATOM 808 O O . ARG A 1 110 ? -13.431 4.020 18.504 1.00 94.81 110 ARG A O 1
ATOM 815 N N . GLY A 1 111 ? -13.289 3.847 16.268 1.00 93.94 111 GLY A N 1
ATOM 816 C CA . GLY A 1 111 ? -13.826 5.182 15.984 1.00 93.94 111 GLY A CA 1
ATOM 817 C C . GLY A 1 111 ? -12.917 6.329 16.450 1.00 93.94 111 GLY A C 1
ATOM 818 O O . GLY A 1 111 ? -13.381 7.456 16.603 1.00 93.94 111 GLY A O 1
ATOM 819 N N . ASP A 1 112 ? -11.628 6.068 16.700 1.00 95.81 112 ASP A N 1
ATOM 820 C CA . ASP A 1 112 ? -10.670 7.083 17.154 1.00 95.81 112 ASP A CA 1
ATOM 821 C C . ASP A 1 112 ? -10.066 7.800 15.941 1.00 95.81 112 ASP A C 1
ATOM 823 O O . ASP A 1 112 ? -9.089 7.347 15.333 1.00 95.81 112 ASP A O 1
ATOM 827 N N . HIS A 1 113 ? -10.673 8.927 15.570 1.00 94.75 113 HIS A N 1
ATOM 828 C CA . HIS A 1 113 ? -10.277 9.705 14.397 1.00 94.75 113 HIS A CA 1
ATOM 829 C C . HIS A 1 113 ? -8.848 10.245 14.481 1.00 94.75 113 HIS A C 1
ATOM 831 O O . HIS A 1 113 ? -8.133 10.235 13.480 1.00 94.75 113 HIS A O 1
ATOM 837 N N . LEU A 1 114 ? -8.408 10.701 15.657 1.00 96.75 114 LEU A N 1
ATOM 838 C CA . LEU A 1 114 ? -7.090 11.315 15.807 1.00 96.75 114 LEU A CA 1
ATOM 839 C C . LEU A 1 114 ? -5.986 10.288 15.554 1.00 96.75 114 LEU A C 1
ATOM 841 O O . LEU A 1 114 ? -5.059 10.537 14.783 1.00 96.75 114 LEU A O 1
ATOM 845 N N . ARG A 1 115 ? -6.099 9.108 16.170 1.00 96.06 115 ARG A N 1
ATOM 846 C CA . ARG A 1 115 ? -5.101 8.046 15.997 1.00 96.06 115 ARG A CA 1
ATOM 847 C C . ARG A 1 115 ? -5.211 7.353 14.644 1.00 96.06 115 ARG A C 1
ATOM 849 O O . ARG A 1 115 ? -4.195 6.923 14.103 1.00 96.06 115 ARG A O 1
ATOM 856 N N . THR A 1 116 ? -6.408 7.310 14.064 1.00 94.69 116 THR A N 1
ATOM 857 C CA . THR A 1 116 ? -6.593 6.902 12.665 1.00 94.69 116 THR A CA 1
ATOM 858 C C . THR A 1 116 ? -5.836 7.834 11.719 1.00 94.69 116 THR A C 1
ATOM 860 O O . THR A 1 116 ? -5.085 7.357 10.869 1.00 94.69 116 THR A O 1
ATOM 863 N N . ASN A 1 117 ? -5.951 9.153 11.907 1.00 96.88 117 ASN A N 1
ATOM 864 C CA . ASN A 1 117 ? -5.213 10.139 11.115 1.00 96.88 117 ASN A CA 1
ATOM 865 C C . ASN A 1 117 ? -3.700 10.032 11.322 1.00 96.88 117 ASN A C 1
ATOM 867 O O . ASN A 1 117 ? -2.954 10.150 10.355 1.00 96.88 117 ASN A O 1
ATOM 871 N N . LEU A 1 118 ? -3.235 9.744 12.544 1.00 97.56 118 LEU A N 1
ATOM 872 C CA . LEU A 1 118 ? -1.823 9.440 12.792 1.00 97.56 118 LEU A CA 1
ATOM 873 C C . LEU A 1 118 ? -1.367 8.212 11.989 1.00 97.56 118 LEU A C 1
ATOM 875 O O . LEU A 1 118 ? -0.314 8.253 11.359 1.00 97.56 118 LEU A O 1
ATOM 879 N N . GLY A 1 119 ? -2.170 7.145 11.967 1.00 96.31 119 GLY A N 1
ATOM 880 C CA . GLY A 1 119 ? -1.919 5.976 11.122 1.00 96.31 119 GLY A CA 1
ATOM 881 C C . GLY A 1 119 ? -1.820 6.341 9.638 1.00 96.31 119 GLY A C 1
ATOM 882 O O . GLY A 1 119 ? -0.867 5.942 8.974 1.00 96.31 119 GLY A O 1
ATOM 883 N N . GLY A 1 120 ? -2.744 7.165 9.136 1.00 95.38 120 GLY A N 1
ATOM 884 C CA . GLY A 1 120 ? -2.718 7.676 7.761 1.00 95.38 120 GLY A CA 1
ATOM 885 C C . GLY A 1 120 ? -1.485 8.533 7.448 1.00 95.38 120 GLY A C 1
ATOM 886 O O . GLY A 1 120 ? -0.858 8.351 6.406 1.00 95.38 120 GLY A O 1
ATOM 887 N N . ALA A 1 121 ? -1.087 9.416 8.365 1.00 97.56 121 ALA A N 1
ATOM 888 C CA . ALA A 1 121 ? 0.110 10.243 8.225 1.00 97.56 121 ALA A CA 1
ATOM 889 C C . ALA A 1 121 ? 1.392 9.399 8.197 1.00 97.56 121 ALA A C 1
ATOM 891 O O . ALA A 1 121 ? 2.273 9.655 7.382 1.00 97.56 121 ALA A O 1
ATOM 892 N N . LEU A 1 122 ? 1.484 8.363 9.039 1.00 97.88 122 LEU A N 1
ATOM 893 C CA . LEU A 1 122 ? 2.592 7.404 9.010 1.00 97.88 122 LEU A CA 1
ATOM 894 C C . LEU A 1 122 ? 2.589 6.585 7.716 1.00 97.88 122 LEU A C 1
ATOM 896 O O . LEU A 1 122 ? 3.639 6.406 7.111 1.00 97.88 122 LEU A O 1
ATOM 900 N N . PHE A 1 123 ? 1.420 6.136 7.255 1.00 95.69 123 PHE A N 1
ATOM 901 C CA . PHE A 1 123 ? 1.295 5.405 5.996 1.00 95.69 123 PHE A CA 1
ATOM 902 C C . PHE A 1 123 ? 1.839 6.223 4.815 1.00 95.69 123 PHE A C 1
ATOM 904 O O . PHE A 1 123 ? 2.734 5.771 4.100 1.00 95.69 123 PHE A O 1
ATOM 911 N N . LEU A 1 124 ? 1.347 7.456 4.655 1.00 95.69 124 LEU A N 1
ATOM 912 C CA . LEU A 1 124 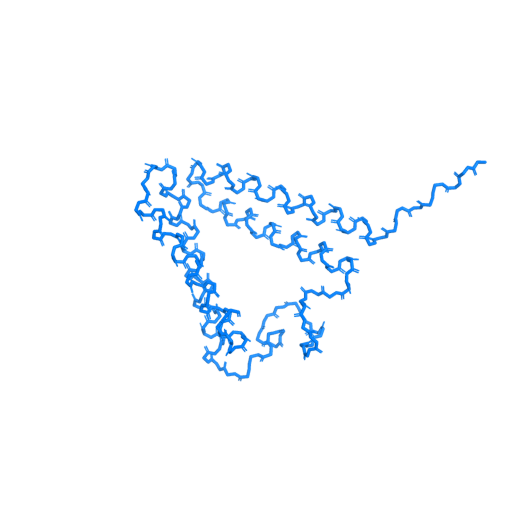? 1.764 8.349 3.574 1.00 95.69 124 LEU A CA 1
ATOM 913 C C . LEU A 1 124 ? 3.213 8.824 3.744 1.00 95.69 124 LEU A C 1
ATOM 915 O O . LEU A 1 124 ? 3.972 8.840 2.781 1.00 95.69 124 LEU A O 1
ATOM 919 N N . GLY A 1 125 ? 3.622 9.177 4.962 1.00 96.50 125 GLY A N 1
ATOM 920 C CA . GLY A 1 125 ? 4.994 9.589 5.254 1.00 96.50 125 GLY A CA 1
ATOM 921 C C . GLY A 1 125 ? 6.003 8.477 4.969 1.00 96.50 125 GLY A C 1
ATOM 922 O O . GLY A 1 125 ? 7.038 8.726 4.359 1.00 96.50 125 GLY A O 1
ATOM 923 N N . GLY A 1 126 ? 5.674 7.234 5.330 1.00 96.69 126 GLY A N 1
ATOM 924 C CA . GLY A 1 126 ? 6.471 6.059 4.988 1.00 96.69 126 GLY A CA 1
ATOM 925 C C . GLY A 1 126 ? 6.604 5.860 3.477 1.00 96.69 126 GLY A C 1
ATOM 926 O O . GLY A 1 126 ? 7.713 5.629 2.995 1.00 96.69 126 GLY A O 1
ATOM 927 N N . TYR A 1 127 ? 5.510 6.032 2.722 1.00 93.56 127 TYR A N 1
ATOM 928 C CA . TYR A 1 127 ? 5.548 6.025 1.255 1.00 93.56 127 TYR A CA 1
ATOM 929 C C . TYR A 1 127 ? 6.494 7.097 0.706 1.00 93.56 127 TYR A C 1
ATOM 931 O O . TYR A 1 127 ? 7.367 6.768 -0.088 1.00 93.56 127 TYR A O 1
ATOM 939 N N . VAL A 1 128 ? 6.378 8.349 1.161 1.00 95.25 128 VAL A N 1
ATOM 940 C CA . VAL A 1 128 ? 7.234 9.459 0.705 1.00 95.25 128 VAL A CA 1
ATOM 941 C C . VAL A 1 128 ? 8.711 9.169 0.975 1.00 95.25 128 VAL A C 1
ATO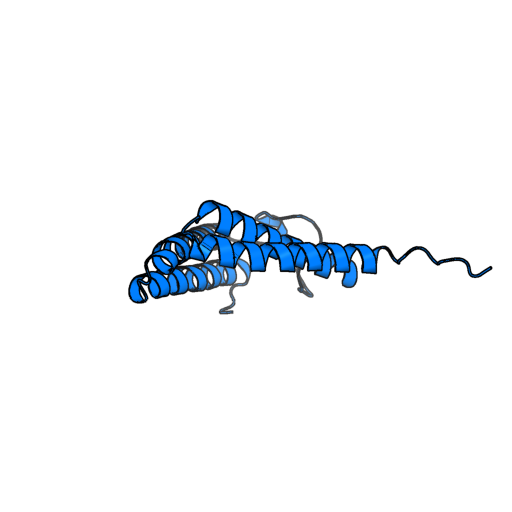M 943 O O . VAL A 1 128 ? 9.541 9.353 0.089 1.00 95.25 128 VAL A O 1
ATOM 946 N N . ILE A 1 129 ? 9.047 8.676 2.172 1.00 94.12 129 ILE A N 1
ATOM 947 C CA . ILE A 1 129 ? 10.428 8.322 2.534 1.00 94.12 129 ILE A CA 1
ATOM 948 C C . ILE A 1 129 ? 10.956 7.209 1.622 1.00 94.12 129 ILE A C 1
ATOM 950 O O . ILE A 1 129 ? 12.068 7.314 1.102 1.00 94.12 129 ILE A O 1
ATOM 954 N N . ALA A 1 130 ? 10.167 6.149 1.418 1.00 92.12 130 ALA A N 1
ATOM 955 C CA . ALA A 1 130 ? 10.580 5.026 0.586 1.00 92.12 130 ALA A CA 1
ATOM 956 C C . ALA A 1 130 ? 10.721 5.427 -0.886 1.00 92.12 130 ALA A C 1
ATOM 958 O O . ALA A 1 130 ? 11.707 5.069 -1.529 1.00 92.12 130 ALA A O 1
ATOM 959 N N . HIS A 1 131 ? 9.766 6.204 -1.394 1.00 89.88 131 HIS A N 1
ATOM 960 C CA . HIS A 1 131 ? 9.776 6.734 -2.747 1.00 89.88 131 HIS A CA 1
ATOM 961 C C . HIS A 1 131 ? 11.014 7.607 -2.969 1.00 89.88 131 HIS A C 1
ATOM 963 O O . HIS A 1 131 ? 11.809 7.294 -3.847 1.00 89.88 131 HIS A O 1
ATOM 969 N N . TYR A 1 132 ? 11.253 8.609 -2.117 1.00 89.56 132 TYR A N 1
ATOM 970 C CA . TYR A 1 132 ? 12.423 9.483 -2.227 1.00 89.56 132 TYR A CA 1
ATOM 971 C C . TYR A 1 132 ? 13.743 8.707 -2.138 1.00 89.56 132 TYR A C 1
ATOM 973 O O . TYR A 1 132 ? 14.680 8.976 -2.886 1.00 89.56 132 TYR A O 1
ATOM 981 N N . GLY A 1 133 ? 13.826 7.705 -1.256 1.00 89.81 133 GLY A N 1
ATOM 982 C CA . GLY A 1 133 ? 14.981 6.809 -1.201 1.00 89.81 133 GLY A CA 1
ATOM 983 C C . GLY A 1 133 ? 15.235 6.100 -2.536 1.00 89.81 133 GLY A C 1
ATOM 984 O O . GLY A 1 133 ? 16.383 6.008 -2.970 1.00 89.81 133 GLY A O 1
ATOM 985 N N . ALA A 1 134 ? 14.171 5.646 -3.200 1.00 86.50 134 ALA A N 1
ATOM 986 C CA . ALA A 1 134 ? 14.244 4.914 -4.459 1.00 86.50 134 ALA A CA 1
ATOM 987 C C . ALA A 1 134 ? 14.448 5.803 -5.699 1.00 86.50 134 ALA A C 1
ATOM 989 O O . ALA A 1 134 ? 15.119 5.378 -6.636 1.00 86.50 134 ALA A O 1
ATOM 990 N N . THR A 1 135 ? 13.866 7.003 -5.744 1.00 84.06 135 THR A N 1
ATOM 991 C CA . THR A 1 135 ? 13.831 7.866 -6.944 1.00 84.06 135 THR A CA 1
ATOM 992 C C . THR A 1 135 ? 14.707 9.109 -6.838 1.00 84.06 135 THR A C 1
ATOM 994 O O . THR A 1 135 ? 15.086 9.656 -7.864 1.00 84.06 135 THR A O 1
ATOM 997 N N . ARG A 1 136 ? 15.067 9.545 -5.622 1.00 84.44 136 ARG A N 1
ATOM 998 C CA . ARG A 1 136 ? 15.613 10.885 -5.315 1.00 84.44 136 ARG A CA 1
ATOM 999 C C . ARG A 1 136 ? 14.667 12.039 -5.678 1.00 84.44 136 ARG A C 1
ATOM 1001 O O . ARG A 1 136 ? 15.093 13.191 -5.706 1.00 84.44 136 ARG A O 1
ATOM 1008 N N . GLU A 1 137 ? 13.389 11.744 -5.893 1.00 82.25 137 GLU A N 1
ATOM 1009 C CA . GLU A 1 137 ? 12.352 12.716 -6.230 1.00 82.25 137 GLU A CA 1
ATOM 1010 C C . GLU A 1 137 ? 11.323 12.804 -5.100 1.00 82.25 137 GLU A C 1
ATOM 1012 O O . GLU A 1 137 ? 11.022 11.824 -4.412 1.00 82.25 137 GLU A O 1
ATOM 1017 N N . LEU A 1 138 ? 10.818 14.013 -4.856 1.00 75.19 138 LEU A N 1
ATOM 1018 C CA . LEU A 1 138 ? 9.719 14.242 -3.924 1.00 75.19 138 LEU A CA 1
ATOM 1019 C C . LEU A 1 138 ? 8.398 14.036 -4.677 1.00 75.19 138 LEU A C 1
ATOM 1021 O O . LEU A 1 138 ? 7.826 15.016 -5.146 1.00 75.19 138 LEU A O 1
ATOM 1025 N N . LEU A 1 139 ? 7.943 12.774 -4.689 1.00 68.38 139 LEU A N 1
ATOM 1026 C CA . LEU A 1 139 ? 6.703 12.245 -5.294 1.00 68.38 139 LEU A CA 1
ATOM 1027 C C . LEU A 1 139 ? 6.678 12.139 -6.824 1.00 68.38 139 LEU A C 1
ATOM 1029 O O . LEU A 1 139 ? 6.936 13.155 -7.500 1.00 68.38 139 LEU A O 1
#

Radius of gyration: 18.02 Å; chains: 1; bounding box: 43×38×54 Å

pLDDT: mean 85.63, std 15.42, range [41.25, 97.88]

Organism: NCBI:txid699433

Sequence (139 aa):
MSSASLPDRRHVGFLLGLAATSLGLSSGFIWASEGRAVRVVVAASTAWFGYLAAHYAVTGRLLDSESRSTDGFGGREALDLEATWQYAAVVLGVCVLIAGMVIGAVYINRGDHLRTNLGGALFLGGYVIAHYGATRELL

Foldseek 3Di:
DDPPDDPDQLVVQLVQLVVQLVQLVVQLVVLLLVLVLVSNVVSVVSNLVSVLSNCCSNPVASDPDPPFDRDDDDDCNNLVQPDPVLVVQLVQLVVLLSQLSSQLSNVSNVVNPVSNVVSVCSNVSSVQSNCCSSPVDRD

Secondary structure (DSSP, 8-state):
----PPPPHHHHHHHHHHHHHHHHHHHHHHHHHTT-HHHHHHHHHHHHHHHHHHHHHHHS-SS--SSS-S--SSSTTTTT--SHHHHHHHHHHHHHHHHHHHHHHHHHTTT-HHHHHHHHHHHHHHHHHHHHHHHSS--